Protein AF-A0AAX1DM04-F1 (afdb_monomer_lite)

pLDDT: mean 74.85, std 16.89, range [43.06, 95.5]

Secondary structure (DSSP, 8-state):
----------S----HHHHHHHHHHHHHHHHH-TT-TTHHHHHHHHHHHHHT----SS----S----

Foldseek 3Di:
DDPDDPPPDLPQDDDPVLVVVLVVVLVVLCVVQVPDPCNVVVNVVSVCVSRVPPPPDDPPDDDDDDD

Radius of gyration: 17.94 Å; chains: 1; bounding box: 36×43×50 Å

Sequence (67 aa):
MNNVIPLKRSEHVISEAELDKLANDISSFAKRYPDSMCLSHGIRKLLSDALKREKRDGDTERGPQAS

Structure (mmCIF, N/CA/C/O backbone):
data_AF-A0AAX1DM04-F1
#
_entry.id   AF-A0AAX1DM04-F1
#
loop_
_atom_site.group_PDB
_atom_site.id
_atom_site.type_symbol
_atom_site.label_atom_id
_atom_site.label_alt_id
_atom_site.label_comp_id
_atom_site.label_asym_id
_atom_site.label_entity_id
_atom_site.label_seq_id
_atom_site.pdbx_PDB_ins_code
_atom_site.Cartn_x
_atom_site.Cartn_y
_atom_site.Cartn_z
_atom_site.occupancy
_atom_site.B_iso_or_equiv
_atom_site.auth_seq_id
_atom_site.auth_comp_id
_atom_site.auth_asym_id
_atom_site.auth_atom_id
_atom_site.pdbx_PDB_model_num
ATOM 1 N N . MET A 1 1 ? 1.458 -23.953 38.063 1.00 43.06 1 MET A N 1
ATOM 2 C CA . MET A 1 1 ? 1.703 -22.527 37.752 1.00 43.06 1 MET A CA 1
ATOM 3 C C . MET A 1 1 ? 1.602 -22.362 36.247 1.00 43.06 1 MET A C 1
ATOM 5 O O . MET A 1 1 ? 2.423 -22.926 35.539 1.00 43.06 1 MET A O 1
ATOM 9 N N . ASN A 1 2 ? 0.549 -21.699 35.760 1.00 60.72 2 ASN A N 1
ATOM 10 C CA . ASN A 1 2 ? 0.372 -21.426 34.333 1.00 60.72 2 ASN A CA 1
ATOM 11 C C . ASN A 1 2 ? 1.130 -20.142 33.990 1.00 60.72 2 ASN A C 1
ATOM 13 O O . ASN A 1 2 ? 0.706 -19.055 34.377 1.00 60.72 2 ASN A O 1
ATOM 17 N N . ASN A 1 3 ? 2.250 -20.272 33.284 1.00 65.94 3 ASN A N 1
ATOM 18 C CA . ASN A 1 3 ? 3.018 -19.139 32.773 1.00 65.94 3 ASN A CA 1
ATOM 19 C C . ASN A 1 3 ? 2.317 -18.586 31.525 1.00 65.94 3 ASN A C 1
ATOM 21 O O . ASN A 1 3 ? 2.736 -18.842 30.398 1.00 65.94 3 ASN A O 1
ATOM 25 N N . VAL A 1 4 ? 1.199 -17.883 31.715 1.00 67.94 4 VAL A N 1
ATOM 26 C CA . VAL A 1 4 ? 0.503 -17.199 30.620 1.00 67.94 4 VAL A CA 1
ATOM 27 C C . VAL A 1 4 ? 1.250 -15.899 30.349 1.00 67.94 4 VAL A C 1
ATOM 29 O O . VAL A 1 4 ? 1.135 -14.946 31.114 1.00 67.94 4 VAL A O 1
ATOM 32 N N . ILE A 1 5 ? 2.050 -15.864 29.284 1.00 72.62 5 ILE A N 1
ATOM 33 C CA . ILE A 1 5 ? 2.619 -14.614 28.775 1.00 72.62 5 ILE A CA 1
ATOM 34 C C . ILE A 1 5 ? 1.453 -13.836 28.151 1.00 72.62 5 ILE A C 1
ATOM 36 O O . ILE A 1 5 ? 0.851 -14.343 27.200 1.00 72.62 5 ILE A O 1
ATOM 40 N N . PRO A 1 6 ? 1.093 -12.637 28.644 1.00 66.50 6 PRO A N 1
ATOM 41 C CA . PRO A 1 6 ? 0.098 -11.816 27.977 1.00 66.50 6 PRO A CA 1
ATOM 42 C C . PRO A 1 6 ? 0.639 -11.469 26.590 1.00 66.50 6 PRO A C 1
ATOM 44 O O . PRO A 1 6 ? 1.656 -10.783 26.474 1.00 66.50 6 PRO A O 1
ATOM 47 N N . LEU A 1 7 ? -0.012 -11.962 25.533 1.00 68.25 7 LEU A N 1
ATOM 48 C CA . LEU A 1 7 ? 0.260 -11.485 24.183 1.00 68.25 7 LEU A CA 1
ATOM 49 C C . LEU A 1 7 ? -0.076 -9.995 24.187 1.00 68.25 7 LEU A C 1
ATOM 51 O O . LEU A 1 7 ? -1.245 -9.623 24.319 1.00 68.25 7 LEU A O 1
ATOM 55 N N . LYS A 1 8 ? 0.955 -9.141 24.123 1.00 63.47 8 LYS A N 1
ATOM 56 C CA . LYS A 1 8 ? 0.759 -7.705 23.935 1.00 63.47 8 LYS A CA 1
ATOM 57 C C . LYS A 1 8 ? -0.175 -7.540 22.740 1.00 63.47 8 LYS A C 1
ATOM 59 O O . LYS A 1 8 ? 0.088 -8.106 21.679 1.00 63.47 8 LYS A O 1
ATOM 64 N N . ARG A 1 9 ? -1.286 -6.823 22.933 1.00 60.16 9 ARG A N 1
ATOM 65 C CA . ARG A 1 9 ? -2.165 -6.453 21.820 1.00 60.16 9 ARG A CA 1
ATOM 66 C C . ARG A 1 9 ? -1.293 -5.784 20.761 1.00 60.16 9 ARG A C 1
ATOM 68 O O . ARG A 1 9 ? -0.468 -4.951 21.127 1.00 60.16 9 ARG A O 1
ATOM 75 N N . SER A 1 10 ? -1.439 -6.183 19.495 1.00 61.50 10 SER A N 1
ATOM 76 C CA . SER A 1 10 ? -0.765 -5.497 18.392 1.00 61.50 10 SER A CA 1
ATOM 77 C C . SER A 1 10 ? -1.114 -4.022 18.486 1.00 61.50 10 SER A C 1
ATOM 79 O O . SER A 1 10 ? -2.261 -3.656 18.256 1.00 61.50 10 SER A O 1
ATOM 81 N N . GLU A 1 11 ? -0.135 -3.206 18.874 1.00 63.19 11 GLU A N 1
ATOM 82 C CA . GLU A 1 11 ? -0.308 -1.759 18.998 1.00 63.19 11 GLU A CA 1
ATOM 83 C C . GLU A 1 11 ? -0.666 -1.158 17.635 1.00 63.19 11 GLU A C 1
ATOM 85 O O . GLU A 1 11 ? -1.437 -0.226 17.575 1.00 63.19 11 GLU A O 1
ATOM 90 N N . HIS A 1 12 ? -0.214 -1.775 16.539 1.00 65.81 12 HIS A N 1
ATOM 91 C CA . HIS A 1 12 ? -0.301 -1.212 15.198 1.00 65.81 12 HIS A CA 1
ATOM 92 C C . HIS A 1 12 ? -1.333 -1.993 14.378 1.00 65.81 12 HIS A C 1
ATOM 94 O O . HIS A 1 12 ? -1.003 -2.977 13.706 1.00 65.81 12 HIS A O 1
ATOM 100 N N . VAL A 1 13 ? -2.599 -1.588 14.474 1.00 73.19 13 VAL A N 1
ATOM 101 C CA . VAL A 1 13 ? -3.690 -2.153 13.668 1.00 73.19 13 VAL A CA 1
ATOM 102 C C . VAL A 1 13 ? -3.909 -1.254 12.457 1.00 73.19 13 VAL A C 1
ATOM 104 O O . VAL A 1 13 ? -4.390 -0.134 12.588 1.00 73.19 13 VAL A O 1
ATOM 107 N N . ILE A 1 14 ? -3.559 -1.747 11.271 1.00 78.75 14 ILE A N 1
ATOM 108 C CA . ILE A 1 14 ? -3.917 -1.089 10.009 1.00 78.75 14 ILE A CA 1
ATOM 109 C C . ILE A 1 14 ? -5.401 -1.319 9.716 1.00 78.75 14 ILE A C 1
ATOM 111 O O . ILE A 1 14 ? -5.912 -2.424 9.917 1.00 78.75 14 ILE A O 1
ATOM 115 N N . SER A 1 15 ? -6.096 -0.290 9.236 1.00 85.69 15 SER A N 1
ATOM 116 C CA . SER A 1 15 ? -7.465 -0.460 8.744 1.00 85.69 15 SER A CA 1
ATOM 117 C C . SER A 1 15 ? -7.488 -1.243 7.426 1.00 85.69 15 SER A C 1
ATOM 119 O O . SER A 1 15 ? -6.494 -1.308 6.703 1.00 85.69 15 SER A O 1
ATOM 121 N N . GLU A 1 16 ? -8.641 -1.816 7.079 1.00 88.19 16 GLU A N 1
ATOM 122 C CA . GLU A 1 16 ? -8.829 -2.546 5.816 1.00 88.19 16 GLU A CA 1
ATOM 123 C C . GLU A 1 16 ? -8.528 -1.659 4.594 1.00 88.19 16 GLU A C 1
ATOM 125 O O . GLU A 1 16 ? -7.785 -2.056 3.701 1.00 88.19 16 GLU A O 1
ATOM 130 N N . ALA A 1 17 ? -8.979 -0.401 4.616 1.00 89.62 17 ALA A N 1
ATOM 131 C CA . ALA A 1 17 ? -8.688 0.567 3.558 1.00 89.62 17 ALA A CA 1
ATOM 132 C C . ALA A 1 17 ? -7.184 0.880 3.425 1.00 89.62 17 ALA A C 1
ATOM 134 O O . ALA A 1 17 ? -6.668 1.071 2.319 1.00 89.62 17 ALA A O 1
ATOM 135 N N . GLU A 1 18 ? -6.456 0.942 4.542 1.00 88.75 18 GLU A N 1
ATOM 136 C CA . GLU A 1 18 ? -5.005 1.143 4.529 1.00 88.75 18 GLU A CA 1
ATOM 137 C C . GLU A 1 18 ? -4.256 -0.096 4.041 1.00 88.75 18 GLU A C 1
ATOM 139 O O . GLU A 1 18 ? -3.258 0.041 3.327 1.00 88.75 18 GLU A O 1
ATOM 144 N N . LEU A 1 19 ? -4.747 -1.289 4.380 1.00 90.31 19 LEU A N 1
ATOM 145 C CA . LEU A 1 19 ? -4.215 -2.551 3.878 1.00 90.31 19 LEU A CA 1
ATOM 146 C C . LEU A 1 19 ? -4.390 -2.658 2.359 1.00 90.31 19 LEU A C 1
ATOM 148 O O . LEU A 1 19 ? -3.420 -2.954 1.658 1.00 90.31 19 LEU A O 1
ATOM 152 N N . ASP A 1 20 ? -5.578 -2.346 1.840 1.00 93.38 20 ASP A N 1
ATOM 153 C CA . ASP A 1 20 ? -5.856 -2.352 0.400 1.00 93.38 20 ASP A CA 1
ATOM 154 C C . ASP A 1 20 ? -4.966 -1.365 -0.351 1.00 93.38 20 ASP A C 1
ATOM 156 O O . ASP A 1 20 ? -4.410 -1.669 -1.414 1.00 93.38 20 ASP A O 1
ATOM 160 N N . LYS A 1 21 ? -4.778 -0.171 0.214 1.00 92.88 21 LYS A N 1
ATOM 161 C CA . LYS A 1 21 ? -3.862 0.817 -0.349 1.00 92.88 21 LYS A CA 1
ATOM 162 C C . LYS A 1 21 ? -2.422 0.297 -0.368 1.00 92.88 21 LYS A C 1
ATOM 164 O O . LYS A 1 21 ? -1.761 0.383 -1.401 1.00 92.88 21 LYS A O 1
ATOM 169 N N . LEU A 1 22 ? -1.943 -0.272 0.739 1.00 93.00 22 LEU A N 1
ATOM 170 C CA . LEU A 1 22 ? -0.594 -0.832 0.837 1.00 93.00 22 LEU A CA 1
ATOM 171 C C . LEU A 1 22 ? -0.376 -1.975 -0.165 1.00 93.00 22 LEU A C 1
ATOM 173 O O . LEU A 1 2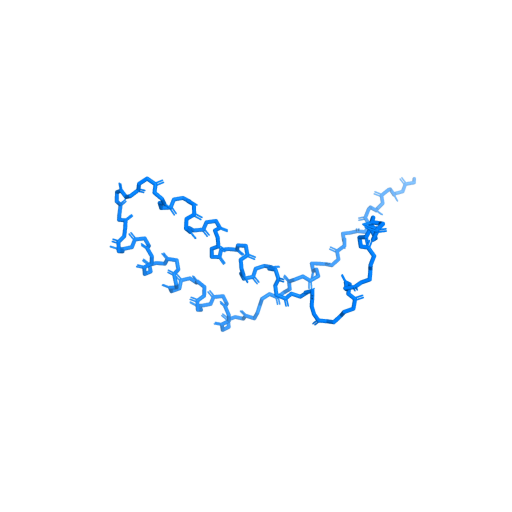2 ? 0.667 -2.027 -0.820 1.00 93.00 22 LEU A O 1
ATOM 177 N N . ALA A 1 23 ? -1.358 -2.863 -0.326 1.00 93.81 23 ALA A N 1
ATOM 178 C CA . ALA A 1 23 ? -1.306 -3.946 -1.304 1.00 93.81 23 AL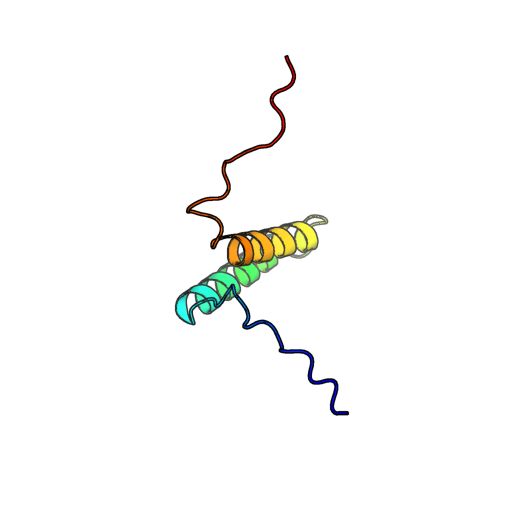A A CA 1
ATOM 179 C C . ALA A 1 23 ? -1.188 -3.403 -2.739 1.00 93.81 23 ALA A C 1
ATOM 181 O O . ALA A 1 23 ? -0.358 -3.877 -3.524 1.00 93.81 23 ALA A O 1
ATOM 182 N N . ASN A 1 24 ? -1.959 -2.362 -3.065 1.00 95.50 24 ASN A N 1
ATOM 183 C CA . ASN A 1 24 ? -1.882 -1.681 -4.358 1.00 95.50 24 ASN A CA 1
ATOM 184 C C . ASN A 1 24 ? -0.530 -0.988 -4.584 1.00 95.50 24 ASN A C 1
ATOM 186 O O . ASN A 1 24 ? 0.032 -1.092 -5.681 1.00 95.50 24 ASN A O 1
ATOM 190 N N . ASP A 1 25 ? 0.021 -0.332 -3.561 1.00 92.69 25 ASP A N 1
ATOM 191 C CA . ASP A 1 25 ? 1.326 0.331 -3.623 1.00 92.69 25 ASP A CA 1
ATOM 192 C C . ASP A 1 25 ? 2.455 -0.685 -3.864 1.00 92.69 25 ASP A C 1
ATOM 194 O O . ASP A 1 25 ? 3.289 -0.488 -4.753 1.00 92.69 25 ASP A O 1
ATOM 198 N N . ILE A 1 26 ? 2.445 -1.816 -3.148 1.00 93.06 26 ILE A N 1
ATOM 199 C CA . ILE A 1 26 ? 3.413 -2.911 -3.330 1.00 93.06 26 ILE A CA 1
ATOM 200 C C . ILE A 1 26 ? 3.298 -3.509 -4.735 1.00 93.06 26 ILE A C 1
ATOM 202 O O . ILE A 1 26 ? 4.311 -3.657 -5.422 1.00 93.06 26 ILE A O 1
ATOM 206 N N . SER A 1 27 ? 2.079 -3.819 -5.189 1.00 93.88 27 SER A N 1
ATOM 207 C CA . SER A 1 27 ? 1.845 -4.377 -6.528 1.00 93.88 27 SER A CA 1
ATOM 208 C C . SER A 1 27 ? 2.331 -3.425 -7.623 1.00 93.88 27 SER A C 1
ATOM 210 O O . SER A 1 27 ? 3.026 -3.830 -8.558 1.00 93.88 27 SER A O 1
ATOM 212 N N . SER A 1 28 ? 2.026 -2.134 -7.482 1.00 93.31 28 SER A N 1
ATOM 213 C CA . SER A 1 28 ? 2.452 -1.094 -8.420 1.00 93.31 28 SER A CA 1
ATOM 214 C C . SER A 1 28 ? 3.966 -0.908 -8.437 1.00 93.31 28 SER A C 1
ATOM 216 O O . SER A 1 28 ? 4.539 -0.672 -9.502 1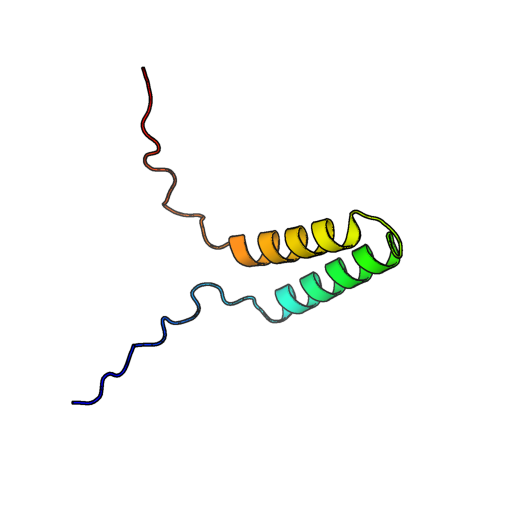.00 93.31 28 SER A O 1
ATOM 218 N N . PHE A 1 29 ? 4.618 -1.008 -7.278 1.00 91.69 29 PHE A N 1
ATOM 219 C CA . PHE A 1 29 ? 6.070 -0.927 -7.168 1.00 91.69 29 PHE A CA 1
ATOM 220 C C . PHE A 1 29 ? 6.743 -2.136 -7.827 1.00 91.69 29 PHE A C 1
ATOM 222 O O . PHE A 1 29 ? 7.649 -1.965 -8.640 1.00 91.69 29 PHE A O 1
ATOM 229 N N . ALA A 1 30 ? 6.248 -3.346 -7.557 1.00 89.00 30 ALA A N 1
ATOM 230 C CA . ALA A 1 30 ? 6.775 -4.574 -8.146 1.00 89.00 30 ALA A CA 1
ATOM 231 C C . ALA A 1 30 ? 6.635 -4.603 -9.674 1.00 89.00 30 ALA A C 1
ATOM 233 O O . ALA A 1 30 ? 7.577 -4.969 -10.369 1.00 89.00 30 ALA A O 1
ATOM 234 N N . LYS A 1 31 ? 5.501 -4.134 -10.210 1.00 91.06 31 LYS A N 1
ATOM 235 C CA . LYS A 1 31 ? 5.286 -4.026 -11.664 1.00 91.06 31 LYS A CA 1
ATOM 236 C C . LYS A 1 31 ? 6.204 -3.005 -12.337 1.00 91.06 31 LYS A C 1
ATOM 238 O O . LYS A 1 31 ? 6.573 -3.198 -13.489 1.00 91.06 31 LYS A O 1
ATOM 243 N N . ARG A 1 32 ? 6.555 -1.912 -11.648 1.00 89.00 32 ARG A N 1
ATOM 244 C CA . ARG A 1 32 ? 7.464 -0.880 -12.182 1.00 89.00 32 ARG A CA 1
ATOM 245 C C . ARG A 1 32 ? 8.928 -1.307 -12.168 1.00 89.00 32 ARG A C 1
ATOM 247 O O . ARG A 1 32 ? 9.699 -0.813 -12.984 1.00 89.00 32 ARG A O 1
ATOM 254 N N . TYR A 1 33 ? 9.306 -2.195 -11.252 1.00 85.12 33 TYR A N 1
ATOM 255 C CA . TYR A 1 33 ? 10.696 -2.580 -11.015 1.00 85.12 33 TYR A CA 1
ATOM 256 C C . TYR A 1 33 ? 10.873 -4.111 -10.931 1.00 85.12 33 TYR A C 1
ATOM 258 O O . TYR A 1 33 ? 11.406 -4.588 -9.926 1.00 85.12 33 TYR A O 1
ATOM 266 N N . PRO A 1 34 ? 10.446 -4.884 -11.952 1.00 75.25 34 PRO A N 1
ATOM 267 C CA . PRO A 1 34 ? 10.352 -6.347 -11.877 1.00 75.25 34 PRO A CA 1
ATOM 268 C C . PRO A 1 34 ? 11.698 -7.037 -11.611 1.00 75.25 34 PRO A C 1
ATOM 270 O O . PRO A 1 34 ? 11.744 -7.979 -10.829 1.00 75.25 34 PRO A O 1
ATOM 273 N N . ASP A 1 35 ? 12.792 -6.497 -12.158 1.00 77.50 35 ASP A N 1
ATOM 274 C CA . ASP A 1 35 ? 14.148 -7.061 -12.037 1.00 77.50 35 ASP A CA 1
ATOM 275 C C . ASP A 1 35 ? 15.134 -6.099 -11.359 1.00 77.50 35 ASP A C 1
ATOM 277 O O . ASP A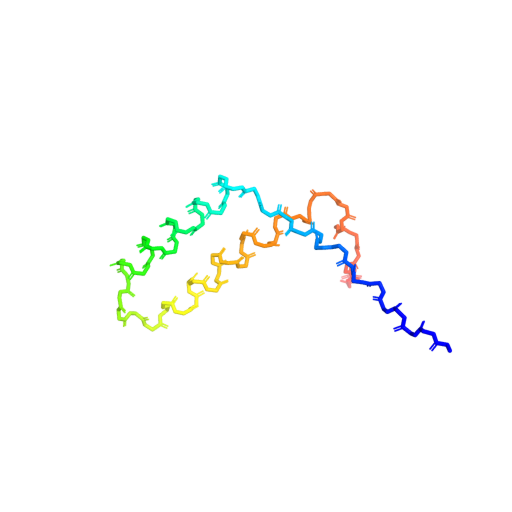 1 35 ? 16.356 -6.215 -11.479 1.00 77.50 35 ASP A O 1
ATOM 281 N N . SER A 1 36 ? 14.617 -5.091 -10.652 1.00 80.12 36 SER A N 1
ATOM 282 C CA . SER A 1 36 ? 15.485 -4.131 -9.983 1.00 80.12 36 SER A CA 1
ATOM 283 C C . SER A 1 36 ? 16.112 -4.742 -8.736 1.00 80.12 36 SER A C 1
ATOM 285 O O . SER A 1 36 ? 15.415 -5.255 -7.857 1.00 80.12 36 SER A O 1
ATOM 287 N N . MET A 1 37 ? 17.421 -4.544 -8.568 1.00 80.25 37 MET A N 1
ATOM 288 C CA . MET A 1 37 ? 18.115 -4.855 -7.314 1.00 80.25 37 MET A CA 1
ATOM 289 C C . MET A 1 37 ? 17.492 -4.139 -6.099 1.00 80.25 37 MET A C 1
ATOM 291 O O . MET A 1 37 ? 17.647 -4.595 -4.965 1.00 80.25 37 MET A O 1
ATOM 295 N N . CYS A 1 38 ? 16.744 -3.046 -6.310 1.00 83.31 38 CYS A N 1
ATOM 296 C CA . CYS A 1 38 ? 16.066 -2.320 -5.238 1.00 83.31 38 CYS A CA 1
ATOM 297 C C . CYS A 1 38 ? 14.663 -2.849 -4.888 1.00 83.31 38 CYS A C 1
ATOM 299 O O . CYS A 1 38 ? 14.079 -2.348 -3.927 1.00 83.31 38 CYS A O 1
ATOM 301 N N . LEU A 1 39 ? 14.129 -3.861 -5.590 1.00 85.81 39 LEU A N 1
ATOM 302 C CA . LEU A 1 39 ? 12.757 -4.354 -5.394 1.00 85.81 39 LEU A CA 1
ATOM 303 C C . LEU A 1 39 ? 12.484 -4.744 -3.934 1.00 85.81 39 LEU A C 1
ATOM 305 O O . LEU A 1 39 ? 11.570 -4.223 -3.292 1.00 85.81 39 LEU A O 1
ATOM 309 N N . SER A 1 40 ? 13.341 -5.602 -3.375 1.00 87.94 40 SER A N 1
ATOM 310 C CA . SER A 1 40 ? 13.228 -6.047 -1.980 1.00 87.94 40 SER A CA 1
ATOM 311 C C . SER A 1 40 ? 13.363 -4.892 -0.980 1.00 87.94 40 SER A C 1
ATOM 313 O O . SER A 1 40 ? 12.692 -4.872 0.052 1.00 87.94 40 SER A O 1
ATOM 315 N N . HIS A 1 41 ? 14.216 -3.907 -1.275 1.00 90.62 41 HIS A N 1
ATOM 316 C CA . HIS A 1 41 ? 14.407 -2.732 -0.429 1.00 90.62 41 HIS A CA 1
ATOM 317 C C . HIS A 1 41 ? 13.182 -1.808 -0.458 1.00 90.62 41 HIS A C 1
ATOM 319 O O . HIS A 1 41 ? 12.720 -1.381 0.599 1.00 90.62 41 HIS A O 1
ATOM 325 N N . GLY A 1 42 ? 12.617 -1.554 -1.639 1.00 88.75 42 GLY A N 1
ATOM 326 C CA . GLY A 1 42 ? 11.421 -0.730 -1.800 1.00 88.75 42 GLY A CA 1
ATOM 327 C C . GLY A 1 42 ? 10.191 -1.334 -1.126 1.00 88.75 42 GLY A C 1
ATOM 328 O O . GLY A 1 42 ? 9.501 -0.630 -0.392 1.00 88.75 42 GLY A O 1
ATOM 329 N N . ILE A 1 43 ? 9.972 -2.647 -1.264 1.00 91.00 43 ILE A N 1
ATOM 330 C CA . ILE A 1 43 ? 8.876 -3.343 -0.567 1.00 91.00 43 ILE A CA 1
ATOM 331 C C . ILE A 1 43 ? 9.048 -3.242 0.956 1.00 91.00 43 ILE A C 1
ATOM 333 O O . ILE A 1 43 ? 8.108 -2.871 1.658 1.00 91.00 43 ILE A O 1
ATOM 337 N N . ARG A 1 44 ? 10.257 -3.496 1.483 1.00 90.62 44 ARG A N 1
ATOM 338 C CA . ARG A 1 44 ? 10.543 -3.346 2.925 1.00 90.62 44 ARG A CA 1
ATOM 339 C C . ARG A 1 44 ? 10.287 -1.928 3.428 1.00 90.62 44 ARG A C 1
ATOM 341 O O . ARG A 1 44 ? 9.793 -1.765 4.545 1.00 90.62 44 ARG A O 1
ATOM 348 N N . LYS A 1 45 ? 10.605 -0.913 2.622 1.00 91.12 45 LYS A N 1
ATOM 349 C CA . LYS A 1 45 ? 10.324 0.486 2.951 1.00 91.12 45 LYS A CA 1
ATOM 350 C C . LYS A 1 45 ? 8.818 0.752 3.016 1.00 91.12 45 LYS A C 1
ATOM 352 O O . LYS A 1 45 ? 8.374 1.310 4.009 1.00 91.12 45 LYS A O 1
ATOM 357 N N . LEU A 1 46 ? 8.040 0.308 2.025 1.00 91.19 46 LEU A N 1
ATOM 358 C CA . LEU A 1 46 ? 6.579 0.477 2.011 1.00 91.19 46 LEU A CA 1
ATOM 359 C C . LEU A 1 46 ? 5.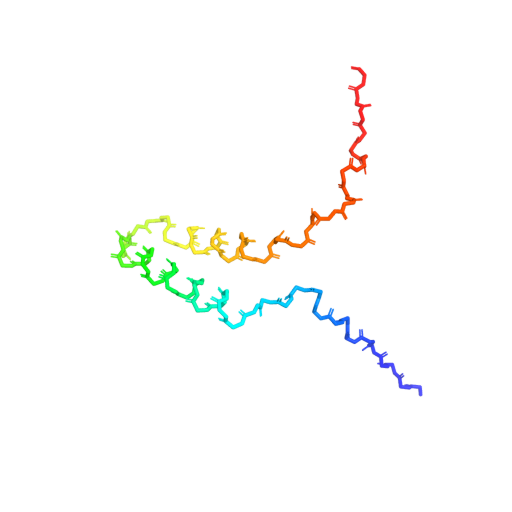913 -0.179 3.229 1.00 91.19 46 LEU A C 1
ATOM 361 O O . LEU A 1 46 ? 5.102 0.453 3.901 1.00 91.19 46 LEU A O 1
ATOM 365 N N . LEU A 1 47 ? 6.320 -1.408 3.562 1.00 89.25 47 LEU A N 1
ATOM 366 C CA . LEU A 1 47 ? 5.856 -2.107 4.764 1.00 89.25 47 LEU A CA 1
ATOM 367 C C . LEU A 1 47 ? 6.238 -1.346 6.039 1.00 89.25 47 LEU A C 1
ATOM 369 O O . LEU A 1 47 ? 5.399 -1.129 6.906 1.00 89.25 47 LEU A O 1
ATOM 373 N N . SER A 1 48 ? 7.489 -0.888 6.141 1.00 87.62 48 SER A N 1
ATOM 374 C CA . SER A 1 48 ? 7.948 -0.107 7.296 1.00 87.62 48 SER A CA 1
ATOM 375 C C . SER A 1 48 ? 7.169 1.197 7.449 1.00 87.62 48 SER A C 1
ATOM 377 O O . SER A 1 48 ? 6.786 1.548 8.556 1.00 87.62 48 SER A O 1
ATOM 379 N N . ASP A 1 49 ? 6.928 1.917 6.356 1.00 86.44 49 ASP A N 1
ATOM 380 C CA . ASP A 1 49 ? 6.230 3.204 6.367 1.00 86.44 49 ASP A CA 1
ATOM 381 C C . ASP A 1 49 ? 4.739 3.050 6.706 1.00 86.44 49 ASP A C 1
ATOM 383 O O . ASP A 1 49 ? 4.144 3.989 7.234 1.00 86.44 49 ASP A O 1
ATOM 387 N N . ALA A 1 50 ? 4.129 1.895 6.417 1.00 85.06 50 ALA A N 1
ATOM 388 C CA . ALA A 1 50 ? 2.772 1.572 6.856 1.00 85.06 50 ALA A CA 1
ATOM 389 C C . ALA A 1 50 ? 2.732 1.187 8.343 1.00 85.06 50 ALA A C 1
ATOM 391 O O . ALA A 1 50 ? 1.847 1.627 9.070 1.00 85.06 50 ALA A O 1
ATOM 392 N N . LEU A 1 51 ? 3.730 0.435 8.812 1.00 79.31 51 LEU A N 1
ATOM 393 C CA . LEU A 1 51 ? 3.807 -0.044 10.194 1.00 79.31 51 LEU A CA 1
ATOM 394 C C . LEU A 1 51 ? 4.355 0.994 11.189 1.00 79.31 51 LEU A C 1
ATOM 396 O O . LEU A 1 51 ? 4.213 0.800 12.385 1.00 79.31 51 LEU A O 1
ATOM 400 N N . LYS A 1 52 ? 4.990 2.086 10.741 1.00 76.38 52 LYS A N 1
ATOM 401 C CA . LYS A 1 52 ? 5.598 3.120 11.612 1.00 76.38 52 LYS A CA 1
ATOM 402 C C . LYS A 1 52 ? 4.672 4.287 11.977 1.00 76.38 52 LYS A C 1
ATOM 404 O O . LYS A 1 52 ? 5.114 5.208 12.660 1.00 76.38 52 LYS A O 1
ATOM 409 N N . ARG A 1 53 ? 3.426 4.317 11.494 1.00 60.22 53 ARG A N 1
ATOM 410 C CA . ARG A 1 53 ? 2.583 5.529 11.568 1.00 60.22 53 ARG A CA 1
ATOM 411 C C . ARG A 1 53 ? 2.009 5.854 12.944 1.00 60.22 53 ARG A C 1
ATOM 413 O O . ARG A 1 53 ? 1.483 6.948 13.098 1.00 60.22 53 ARG A O 1
ATOM 420 N N . GLU A 1 54 ? 2.208 5.008 13.949 1.00 53.94 54 GLU A N 1
ATOM 421 C CA . GLU A 1 54 ? 1.724 5.256 15.312 1.00 53.94 54 GLU A CA 1
ATOM 422 C C . GLU A 1 54 ? 2.851 5.619 16.297 1.00 53.94 54 GLU A C 1
ATOM 424 O O . GLU A 1 54 ? 2.985 5.059 17.377 1.00 53.94 54 GLU A O 1
ATOM 429 N N . LYS A 1 55 ? 3.696 6.587 15.920 1.00 53.22 55 LYS A N 1
ATOM 430 C CA . LYS A 1 55 ? 4.594 7.310 16.849 1.00 53.22 55 LYS A CA 1
ATOM 431 C C . LYS A 1 55 ? 4.510 8.832 16.647 1.00 53.22 55 LYS A C 1
ATOM 433 O O . LYS A 1 55 ? 5.520 9.526 16.549 1.00 53.22 55 LYS A O 1
ATOM 438 N N . ARG A 1 56 ? 3.292 9.364 16.550 1.00 51.91 56 ARG A N 1
ATOM 439 C CA . ARG A 1 56 ? 2.964 10.791 16.742 1.00 51.91 56 ARG A CA 1
ATOM 440 C C . ARG A 1 56 ? 1.622 10.803 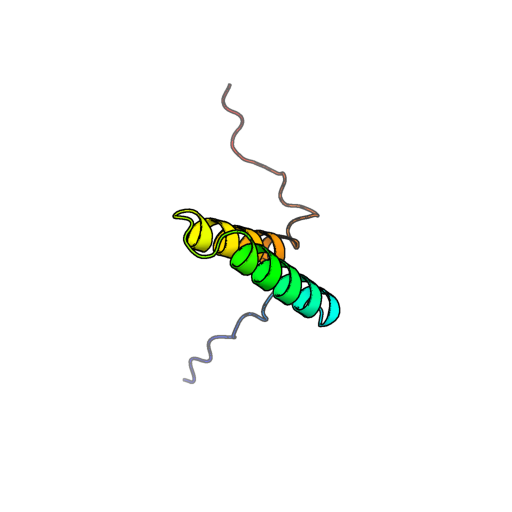17.477 1.00 51.91 56 ARG A C 1
ATOM 442 O O . ARG A 1 56 ? 0.625 10.469 16.859 1.00 51.91 56 ARG A O 1
ATOM 449 N N . ASP A 1 57 ? 1.545 10.984 18.789 1.00 43.59 57 ASP A N 1
ATOM 450 C CA . ASP A 1 57 ? 2.200 11.988 19.632 1.00 43.59 57 ASP A CA 1
ATOM 451 C C . ASP A 1 57 ? 3.000 11.399 20.806 1.00 43.59 57 ASP A C 1
ATOM 453 O O . ASP A 1 57 ? 2.533 10.489 21.484 1.00 43.59 57 ASP A O 1
ATOM 457 N N . GLY A 1 58 ? 4.169 11.981 21.109 1.00 47.94 58 GLY A N 1
ATOM 458 C CA . GLY A 1 58 ? 4.701 11.950 22.481 1.00 47.94 58 GLY A CA 1
ATOM 459 C C . GLY A 1 58 ? 6.101 11.383 22.736 1.00 47.94 58 GLY A C 1
ATOM 460 O O . GLY A 1 58 ? 6.483 11.325 23.895 1.00 47.94 58 GLY A O 1
ATOM 461 N N . ASP A 1 59 ? 6.894 11.009 21.726 1.00 45.34 59 ASP A N 1
ATOM 462 C CA . ASP A 1 59 ? 8.251 10.454 21.955 1.00 45.34 59 ASP A CA 1
ATOM 463 C C . ASP A 1 59 ? 9.350 11.249 21.219 1.00 45.34 59 ASP A C 1
ATOM 465 O O . ASP A 1 59 ? 10.313 10.709 20.680 1.00 45.34 59 ASP A O 1
ATOM 469 N N . THR A 1 60 ? 9.173 12.576 21.157 1.00 47.34 60 THR A N 1
ATOM 470 C CA . THR A 1 60 ? 10.228 13.547 20.792 1.00 47.34 60 THR A CA 1
ATOM 471 C C . THR A 1 60 ? 10.880 14.135 22.050 1.00 47.34 60 THR A C 1
ATOM 473 O O . THR A 1 60 ? 11.275 15.295 22.068 1.00 47.34 60 THR A O 1
ATOM 476 N N . GLU A 1 61 ? 11.021 13.349 23.119 1.00 50.94 61 GLU A N 1
ATOM 477 C CA . GLU A 1 61 ? 11.852 13.737 24.258 1.00 50.94 61 GLU A CA 1
ATOM 478 C C . GLU A 1 61 ? 13.026 12.767 24.446 1.00 50.94 61 GLU A C 1
ATOM 480 O O . GLU A 1 61 ? 12.863 11.599 24.778 1.00 50.94 61 GLU A O 1
ATOM 485 N N . ARG A 1 62 ? 14.230 13.342 24.300 1.00 50.19 62 ARG A N 1
ATOM 486 C CA . ARG A 1 62 ? 15.538 12.888 24.811 1.00 50.19 62 ARG A CA 1
ATOM 487 C C . ARG A 1 62 ? 16.271 11.778 24.048 1.00 50.19 62 ARG A C 1
ATOM 489 O O . ARG A 1 62 ? 16.515 10.690 24.558 1.00 50.19 62 ARG A O 1
ATOM 496 N N . GLY A 1 63 ? 16.850 12.158 22.910 1.00 44.03 63 GLY A N 1
ATOM 497 C CA . GLY A 1 63 ? 18.269 11.843 22.683 1.00 44.03 63 GLY A CA 1
ATOM 498 C C . GLY A 1 63 ? 19.131 12.864 23.446 1.00 44.03 63 GLY A C 1
ATOM 499 O O . GLY A 1 63 ? 18.715 14.023 23.526 1.00 44.03 63 GLY A O 1
ATOM 500 N N . PRO A 1 64 ? 20.272 12.490 24.057 1.00 49.53 64 PRO A N 1
ATOM 501 C CA . PRO A 1 64 ? 21.061 13.432 24.842 1.00 49.53 64 PRO A CA 1
ATOM 502 C C . PRO A 1 64 ? 21.582 14.542 23.923 1.00 49.53 64 PRO A C 1
ATOM 504 O O . PRO A 1 64 ? 22.271 14.269 22.941 1.00 49.53 64 PRO A O 1
ATOM 507 N N . GLN A 1 65 ? 21.239 15.792 24.238 1.00 50.12 65 GLN A N 1
ATOM 508 C CA . GLN A 1 65 ? 21.931 16.948 23.679 1.00 50.12 65 GLN A CA 1
ATOM 509 C C . GLN A 1 65 ? 23.377 16.893 24.174 1.00 50.12 65 GLN A C 1
ATOM 511 O O . GLN A 1 65 ? 23.643 17.059 25.364 1.00 50.12 65 GLN A O 1
ATOM 516 N N . ALA A 1 66 ? 24.295 16.601 23.258 1.00 52.25 66 ALA A N 1
ATOM 517 C CA . ALA A 1 66 ? 25.714 16.800 23.475 1.00 52.25 66 ALA A CA 1
ATOM 518 C C . ALA A 1 66 ? 26.061 18.240 23.071 1.00 52.25 66 ALA A C 1
ATOM 520 O O . ALA A 1 66 ? 25.974 18.574 21.893 1.00 52.25 66 ALA A O 1
ATOM 521 N N . SER A 1 67 ? 26.394 19.012 24.113 1.00 55.84 67 SER A N 1
ATOM 522 C CA . SER A 1 67 ? 27.259 20.203 24.212 1.00 55.84 67 SER A CA 1
ATOM 523 C C . SER A 1 67 ? 27.115 21.341 23.203 1.00 55.84 67 SER A C 1
ATOM 525 O O . SER A 1 67 ? 27.565 21.192 22.050 1.00 55.84 67 SER A O 1
#